Protein AF-A0AA88XSJ7-F1 (afdb_monomer_lite)

Organism: Pinctada imbricata (NCBI:txid66713)

Foldseek 3Di:
DDDDDDDDDDDDPPPPPPPPPPCDVVNVVVVVVVVVVVVVVVVVVVVVVVVVVVVVVVVVVDDDPPPVCPVPDDPDVVVVVVVVLVVVLVVLVVVLVVCVVVVVVVSSVVSVVVSVVSVVVVVVLVVCCVVPNVVVSVVVDADPPAPDPVSSVVVVVVVVVVVVVVVVVVVVVD

Secondary structure (DSSP, 8-state):
--------PPPP------------HHHHHHHHHHHHHHHHHHHHHHHHHHHHHHHHHHHHTS------------SSHHHHHHHHHHHHHHHHHHHHHHHHHTT-HHHHHHHHHHHHHHHHHHHHHHHHHHHHHHHHHHHHSPPTT-SSHHHHHHHHHHHHHHHHHHHHHHHTT-

Sequence (174 aa):
MATVEKSIDTDHADDRVLYDDGLTNEDAVSLFSTSLNKALERQKETIVSAISEKFTKDSAGTVSHVIEPVAFEFKHEGQKIQFSFNQERISKLSDTENFIREGNFEKALSTLGEQKSALQQRNKILKIADRHGWDTVHEYLDDPLADNNEDAVKLRYAVGRAARKRSFRTRSTL

pLDDT: mean 79.49, std 18.71, range [37.22, 97.12]

Radius of gyration: 41.73 Å; chains: 1; bounding box: 55×36×155 Å

Structure (mmCIF, N/CA/C/O backbone):
data_AF-A0AA88XSJ7-F1
#
_entry.id   AF-A0AA88XSJ7-F1
#
loop_
_atom_site.group_PDB
_atom_site.id
_atom_site.type_symbol
_atom_site.label_atom_id
_atom_site.label_alt_id
_atom_site.label_comp_id
_atom_site.label_asym_id
_atom_site.label_entity_id
_atom_site.label_seq_id
_atom_site.pdbx_PDB_ins_code
_atom_site.Cartn_x
_atom_site.Cartn_y
_atom_site.Cartn_z
_atom_site.occupancy
_atom_site.B_iso_or_equiv
_atom_site.auth_seq_id
_atom_site.auth_comp_id
_atom_site.auth_asym_id
_atom_site.auth_atom_id
_atom_site.pdbx_PDB_model_num
ATOM 1 N N . MET A 1 1 ? -10.110 9.408 126.293 1.00 37.22 1 MET A N 1
ATOM 2 C CA . MET A 1 1 ? -8.847 9.726 125.598 1.00 37.22 1 MET A CA 1
ATOM 3 C C . MET A 1 1 ? -8.860 9.005 124.261 1.00 37.22 1 MET A C 1
ATOM 5 O O . MET A 1 1 ? -9.099 7.807 124.288 1.00 37.22 1 MET A O 1
ATOM 9 N N . ALA A 1 2 ? -8.589 9.761 123.187 1.00 37.88 2 ALA A N 1
ATOM 10 C CA . ALA A 1 2 ? -8.301 9.369 121.796 1.00 37.88 2 ALA A CA 1
ATOM 11 C C . ALA A 1 2 ? -9.427 8.696 120.978 1.00 37.88 2 ALA A C 1
ATOM 13 O O . ALA A 1 2 ? -10.088 7.809 121.499 1.00 37.88 2 ALA A O 1
ATOM 14 N N . THR A 1 3 ? -9.699 8.970 119.695 1.00 41.44 3 THR A N 1
ATOM 15 C CA . THR A 1 3 ? -9.438 10.027 118.673 1.00 41.44 3 THR A CA 1
ATOM 16 C C . THR A 1 3 ? -10.377 9.660 117.486 1.00 41.44 3 THR A C 1
ATOM 18 O O . THR A 1 3 ? -10.992 8.596 117.537 1.00 41.44 3 THR A O 1
ATOM 21 N N . VAL A 1 4 ? -10.409 10.464 116.410 1.00 41.50 4 VAL A N 1
ATOM 22 C CA . VAL A 1 4 ? -10.777 10.147 114.998 1.00 41.50 4 VAL A CA 1
ATOM 23 C C . VAL A 1 4 ? -12.024 10.921 114.531 1.00 41.50 4 VAL A C 1
ATOM 25 O O . VAL A 1 4 ? -13.147 10.602 114.898 1.00 41.50 4 VAL A O 1
ATOM 28 N N . GLU A 1 5 ? -11.823 12.146 114.029 1.00 44.75 5 GLU A N 1
ATOM 29 C CA . GLU A 1 5 ? -11.666 12.549 112.607 1.00 44.75 5 GLU A CA 1
ATOM 30 C C . GLU A 1 5 ? -13.004 12.748 111.881 1.00 44.75 5 GLU A C 1
ATOM 32 O O . GLU A 1 5 ? -13.759 11.799 111.694 1.00 44.75 5 GLU A O 1
ATOM 37 N N . LYS A 1 6 ? -13.229 13.964 111.361 1.00 43.53 6 LYS A N 1
ATOM 38 C CA . LYS A 1 6 ? -13.383 14.148 109.910 1.00 43.53 6 LYS A CA 1
ATOM 39 C C . LYS A 1 6 ? -13.212 15.618 109.521 1.00 43.53 6 LYS A C 1
ATOM 41 O O . LYS A 1 6 ? -14.107 16.436 109.715 1.00 43.53 6 LYS A O 1
ATOM 46 N N . SER A 1 7 ? -12.045 15.920 108.963 1.00 51.34 7 SER A N 1
ATOM 47 C CA . SER A 1 7 ? -11.834 17.060 108.075 1.00 51.34 7 SER A CA 1
ATOM 48 C C . SER A 1 7 ? -12.552 16.775 106.756 1.00 51.34 7 SER A C 1
ATOM 50 O O . SER A 1 7 ? -12.439 15.672 106.221 1.00 51.34 7 SER A O 1
ATOM 52 N N . ILE A 1 8 ? -13.289 17.751 106.236 1.00 44.34 8 ILE A N 1
ATOM 53 C CA . ILE A 1 8 ? -13.701 17.773 104.832 1.00 44.34 8 ILE A CA 1
ATOM 54 C C . ILE A 1 8 ? -13.043 19.021 104.261 1.00 44.34 8 ILE A C 1
ATOM 56 O O . ILE A 1 8 ? -13.568 20.125 104.383 1.00 44.34 8 ILE A O 1
ATOM 60 N N . ASP A 1 9 ? -11.830 18.816 103.752 1.00 43.00 9 ASP A N 1
ATOM 61 C CA . ASP A 1 9 ? -11.165 19.759 102.867 1.00 43.00 9 ASP A CA 1
ATOM 62 C C . ASP A 1 9 ? -11.931 19.773 101.547 1.00 43.00 9 ASP A C 1
ATOM 64 O O . ASP A 1 9 ? -12.275 18.733 100.984 1.00 43.00 9 ASP A O 1
ATOM 68 N N . THR A 1 10 ? -12.237 20.978 101.095 1.00 47.66 10 THR A N 1
ATOM 69 C CA . THR A 1 10 ? -12.812 21.270 99.790 1.00 47.66 10 THR A CA 1
ATOM 70 C C . THR A 1 10 ? -11.863 20.819 98.688 1.00 47.66 10 THR A C 1
ATOM 72 O O . THR A 1 10 ? -10.715 21.263 98.639 1.00 47.66 10 THR A O 1
ATOM 75 N N . ASP A 1 11 ? -12.375 19.950 97.817 1.00 40.91 11 ASP A N 1
ATOM 76 C CA . ASP A 1 11 ? -11.679 19.386 96.669 1.00 40.91 11 ASP A CA 1
ATOM 77 C C . ASP A 1 11 ? -11.010 20.458 95.802 1.00 40.91 11 ASP A C 1
ATOM 79 O O . ASP A 1 11 ? -11.604 21.451 95.374 1.00 40.91 11 ASP A O 1
ATOM 83 N N . HIS A 1 12 ? -9.734 20.194 95.547 1.00 44.94 12 HIS A N 1
ATOM 84 C CA . HIS A 1 12 ? -8.886 20.853 94.577 1.00 44.94 12 HIS A CA 1
ATOM 85 C C . HIS A 1 12 ? -9.464 20.596 93.179 1.00 44.94 12 HIS A C 1
ATOM 87 O O . HIS A 1 12 ? -9.623 19.445 92.773 1.00 44.94 12 HIS A O 1
ATOM 93 N N . ALA A 1 13 ? -9.792 21.662 92.451 1.00 44.19 13 ALA A N 1
ATOM 94 C CA . ALA A 1 13 ? -10.187 21.583 91.054 1.00 44.19 13 ALA A CA 1
ATOM 95 C C . ALA A 1 13 ? -9.034 20.986 90.225 1.00 44.19 13 ALA A C 1
ATOM 97 O O . ALA A 1 13 ? -8.044 21.664 89.954 1.00 44.19 13 ALA A O 1
ATOM 98 N N . ASP A 1 14 ? -9.154 19.710 89.850 1.00 44.88 14 ASP A N 1
ATOM 99 C CA . ASP A 1 14 ? -8.321 19.084 88.821 1.00 44.88 14 ASP A CA 1
ATOM 100 C C . ASP A 1 14 ? -8.875 19.533 87.462 1.00 44.88 14 ASP A C 1
ATOM 102 O O . ASP A 1 14 ? -9.832 18.967 86.928 1.00 44.88 14 ASP A O 1
ATOM 106 N N . ASP A 1 15 ? -8.310 20.625 86.952 1.00 47.94 15 ASP A N 1
ATOM 107 C CA . ASP A 1 15 ? -8.592 21.211 85.643 1.00 47.94 15 ASP A CA 1
ATOM 108 C C . ASP A 1 15 ? -7.993 20.312 84.547 1.00 47.94 15 ASP A C 1
ATOM 110 O O . ASP A 1 15 ? -7.008 20.627 83.877 1.00 47.94 15 ASP A O 1
ATOM 114 N N . ARG A 1 16 ? -8.564 19.112 84.391 1.00 48.28 16 ARG A N 1
ATOM 115 C CA . ARG A 1 16 ? -8.319 18.259 83.229 1.00 48.28 16 ARG A CA 1
ATOM 116 C C . ARG A 1 16 ? -9.205 18.742 82.098 1.00 48.28 16 ARG A C 1
ATOM 118 O O . ARG A 1 16 ? -10.307 18.237 81.890 1.00 48.28 16 ARG A O 1
ATOM 125 N N . VAL A 1 17 ? -8.681 19.697 81.339 1.00 50.47 17 VAL A N 1
ATOM 126 C CA . VAL A 1 17 ? -9.145 19.986 79.983 1.00 50.47 17 VAL A CA 1
ATOM 127 C C . VAL A 1 17 ? -8.941 18.715 79.153 1.00 50.47 17 VAL A C 1
ATOM 129 O O . VAL A 1 17 ? -7.858 18.443 78.635 1.00 50.47 17 VAL A O 1
ATOM 132 N N . LEU A 1 18 ? -9.984 17.888 79.085 1.00 48.34 18 LEU A N 1
ATOM 133 C CA . LEU A 1 18 ? -10.125 16.866 78.061 1.00 48.34 18 LEU A CA 1
ATOM 134 C C . LEU A 1 18 ? -10.247 17.617 76.738 1.00 48.34 18 LEU A C 1
ATOM 136 O O . LEU A 1 18 ? -11.288 18.204 76.448 1.00 48.34 18 LEU A O 1
ATOM 140 N N . TYR A 1 19 ? -9.164 17.636 75.964 1.00 49.47 19 TYR A N 1
ATOM 141 C CA . TYR A 1 19 ? -9.255 17.939 74.545 1.00 49.47 19 TYR A CA 1
ATOM 142 C C . TYR A 1 19 ? -10.189 16.891 73.940 1.00 49.47 19 TYR A C 1
ATOM 144 O O . TYR A 1 19 ? -9.816 15.729 73.780 1.00 49.47 19 TYR A O 1
ATOM 152 N N . ASP A 1 20 ? -11.432 17.294 73.692 1.00 55.38 20 ASP A N 1
ATOM 153 C CA . ASP A 1 20 ? -12.341 16.597 72.796 1.00 55.38 20 ASP A CA 1
ATOM 154 C C . ASP A 1 20 ? -11.744 16.728 71.393 1.00 55.38 20 ASP A C 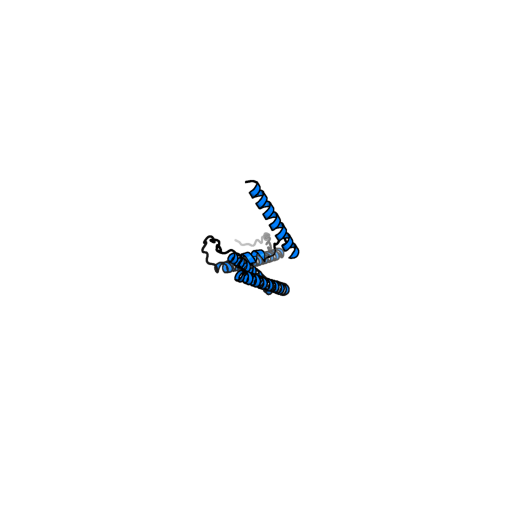1
ATOM 156 O O . ASP A 1 20 ? -12.042 17.661 70.649 1.00 55.38 20 ASP A O 1
ATOM 160 N N . ASP A 1 21 ? -10.807 15.833 71.074 1.00 60.59 21 ASP A N 1
ATOM 161 C CA . ASP A 1 21 ? -10.230 15.651 69.739 1.00 60.59 21 ASP A CA 1
ATOM 162 C C . ASP A 1 21 ? -11.262 14.916 68.866 1.00 60.59 21 ASP A C 1
ATOM 164 O O . ASP A 1 21 ? -11.059 13.811 68.355 1.00 60.59 21 ASP A O 1
ATOM 168 N N . GLY A 1 22 ? -12.462 15.496 68.815 1.00 65.75 22 GLY A N 1
ATOM 169 C CA . GLY A 1 22 ? -13.567 15.031 68.008 1.00 65.75 22 GLY A CA 1
ATOM 170 C C . GLY A 1 22 ? -13.178 15.199 66.552 1.00 65.75 22 GLY A C 1
ATOM 171 O O . GLY A 1 22 ? -12.953 16.319 66.098 1.00 65.75 22 GLY A O 1
ATOM 172 N N . LEU A 1 23 ? -13.097 14.074 65.837 1.00 67.69 23 LEU A N 1
ATOM 173 C CA . LEU A 1 23 ? -12.775 14.014 64.415 1.00 67.69 23 LEU A CA 1
ATOM 174 C C . LEU A 1 23 ? -13.576 15.087 63.668 1.00 67.69 23 LEU A C 1
ATOM 176 O O . LEU A 1 23 ? -14.807 15.009 63.582 1.00 67.69 23 LEU A O 1
ATOM 180 N N . THR A 1 24 ? -12.895 16.117 63.174 1.00 82.69 24 THR A N 1
ATOM 181 C CA . THR A 1 24 ? -13.591 17.248 62.572 1.00 82.69 24 THR A CA 1
ATOM 182 C C . THR A 1 24 ? -14.165 16.829 61.219 1.00 82.69 24 THR A C 1
ATOM 184 O O . THR A 1 24 ? -13.701 15.887 60.569 1.00 82.69 24 THR A O 1
ATOM 187 N N . ASN A 1 25 ? -15.181 17.547 60.738 1.00 79.94 25 ASN A N 1
ATOM 188 C CA . ASN A 1 25 ? -15.684 17.326 59.379 1.00 79.94 25 ASN A CA 1
ATOM 189 C C . ASN A 1 25 ? -14.576 17.509 58.324 1.00 79.94 25 ASN A C 1
ATOM 191 O O . ASN A 1 25 ? -14.622 16.891 57.262 1.00 79.94 25 ASN A O 1
ATOM 195 N N . GLU A 1 26 ? -13.569 18.329 58.623 1.00 85.25 26 GLU A N 1
ATOM 196 C CA . GLU A 1 26 ? -12.408 18.557 57.769 1.00 85.25 26 GLU A CA 1
ATOM 197 C C . GLU A 1 26 ? -11.475 17.336 57.742 1.00 85.25 26 GLU A C 1
ATOM 199 O O . GLU A 1 26 ? -11.050 16.914 56.663 1.00 85.25 26 GLU A O 1
ATOM 204 N N . ASP A 1 27 ? -11.278 16.669 58.883 1.00 84.62 27 ASP A N 1
ATOM 205 C CA . ASP A 1 27 ? -10.558 15.392 58.962 1.00 84.62 27 ASP A CA 1
ATOM 206 C C . ASP A 1 27 ? -11.279 14.289 58.180 1.00 84.62 27 ASP A C 1
ATOM 208 O O . ASP A 1 27 ? -10.652 13.533 57.434 1.00 84.62 27 ASP A O 1
ATOM 212 N N . ALA A 1 28 ? -12.611 14.225 58.270 1.00 82.38 28 ALA A N 1
ATOM 213 C CA . ALA A 1 28 ? -13.413 13.265 57.513 1.00 82.38 28 ALA A CA 1
ATOM 214 C C . ALA A 1 28 ? -13.307 13.487 55.990 1.00 82.38 28 ALA A C 1
ATOM 216 O O . ALA A 1 28 ? -13.145 12.529 55.227 1.00 82.38 28 ALA A O 1
ATOM 217 N N . VAL A 1 29 ? -13.339 14.744 55.533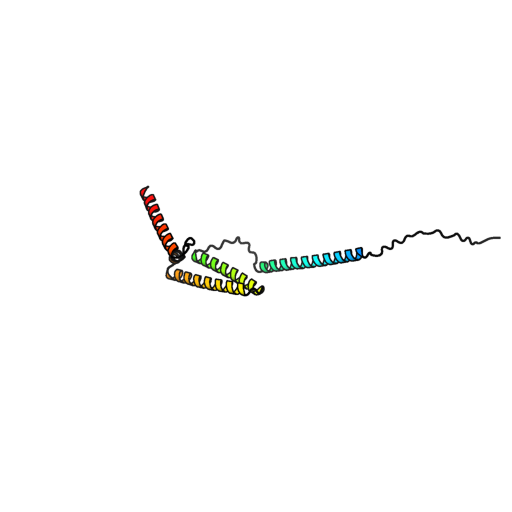 1.00 85.69 29 VAL A N 1
ATOM 218 C CA . VAL A 1 29 ? -13.172 15.106 54.113 1.00 85.69 29 VAL A CA 1
ATOM 219 C C . VAL A 1 29 ? -11.742 14.847 53.632 1.00 85.69 29 VAL A C 1
ATOM 221 O O . VAL A 1 29 ? -11.544 14.360 52.513 1.00 85.69 29 VAL A O 1
ATOM 224 N N . SER A 1 30 ? -10.741 15.108 54.471 1.00 87.94 30 SER A N 1
ATOM 225 C CA . SER A 1 30 ? -9.334 14.817 54.185 1.00 87.94 30 SER A CA 1
ATOM 226 C C . SER A 1 30 ? -9.087 13.310 54.045 1.00 87.94 30 SER A C 1
ATOM 228 O O . SER A 1 30 ? -8.475 12.855 53.071 1.00 87.94 30 SER A O 1
ATOM 230 N N . LEU A 1 31 ? -9.651 12.501 54.947 1.00 87.69 31 LEU A N 1
ATOM 231 C CA . LEU A 1 31 ? -9.602 11.039 54.876 1.00 87.69 31 LEU A CA 1
ATOM 232 C C . LEU A 1 31 ? -10.305 10.509 53.624 1.00 87.69 31 LEU A C 1
ATOM 234 O O . LEU A 1 31 ? -9.766 9.632 52.942 1.00 87.69 31 LEU A O 1
ATOM 238 N N . PHE A 1 32 ? -11.468 11.066 53.279 1.00 89.62 32 PHE A N 1
ATOM 239 C CA . PHE A 1 32 ? -12.197 10.701 52.068 1.00 89.62 32 PHE A CA 1
ATOM 240 C C . PHE A 1 32 ? -11.404 11.034 50.798 1.00 89.62 32 PHE A C 1
ATOM 242 O O . PHE A 1 32 ? -11.233 10.174 49.933 1.00 89.62 32 PHE A O 1
ATOM 249 N N . SER A 1 33 ? -10.832 12.235 50.722 1.00 91.12 33 SER A N 1
ATOM 250 C CA . SER A 1 33 ? -9.994 12.675 49.598 1.00 91.12 33 SER A CA 1
ATOM 251 C C . SER A 1 33 ? -8.739 11.812 49.460 1.00 91.12 33 SER A C 1
ATOM 253 O O . SER A 1 33 ? -8.374 11.390 48.363 1.00 91.12 33 SER A O 1
ATOM 255 N N . THR A 1 34 ? -8.110 11.464 50.583 1.00 92.06 34 THR A N 1
ATOM 256 C CA . THR A 1 34 ? -6.952 10.562 50.615 1.00 92.06 34 THR A CA 1
ATOM 257 C C . THR A 1 34 ? -7.328 9.157 50.145 1.00 92.06 34 THR A C 1
ATOM 259 O O . THR A 1 34 ? -6.575 8.526 49.402 1.00 92.06 34 THR A O 1
ATOM 262 N N . SER A 1 35 ? -8.498 8.662 50.552 1.00 91.81 35 SER A N 1
ATOM 263 C CA . SER A 1 35 ? -9.022 7.364 50.122 1.00 91.81 35 SER A CA 1
ATOM 264 C C . SER A 1 35 ? -9.311 7.340 48.618 1.00 91.81 35 SER A C 1
ATOM 266 O O . SER A 1 35 ? -8.904 6.401 47.931 1.00 91.81 35 SER A O 1
ATOM 268 N N . LEU A 1 36 ? -9.920 8.406 48.083 1.00 94.31 36 LEU A N 1
ATOM 269 C CA . LEU A 1 36 ? -10.162 8.568 46.648 1.00 94.31 36 LEU A CA 1
ATOM 270 C C . LEU A 1 36 ? -8.860 8.617 45.847 1.00 94.31 36 LEU A C 1
ATOM 272 O O . LEU A 1 36 ? -8.725 7.881 44.873 1.00 94.31 36 LEU A O 1
ATOM 276 N N . ASN A 1 37 ? -7.877 9.407 46.280 1.00 93.19 37 ASN A N 1
ATOM 277 C CA . ASN A 1 37 ? -6.578 9.482 45.608 1.00 93.19 37 ASN A CA 1
ATOM 278 C C . ASN A 1 37 ? -5.860 8.126 45.609 1.00 93.19 37 ASN A C 1
ATOM 280 O O . ASN A 1 37 ? -5.317 7.709 44.590 1.00 93.19 37 ASN A O 1
ATOM 284 N N . LYS A 1 38 ? -5.922 7.380 46.720 1.00 93.81 38 LYS A N 1
ATOM 285 C CA . LYS A 1 38 ? -5.384 6.011 46.786 1.00 93.81 38 LYS A CA 1
ATOM 286 C C . LYS A 1 38 ? -6.112 5.055 45.842 1.00 93.81 38 LYS A C 1
ATOM 288 O O . LYS A 1 38 ? -5.471 4.203 45.232 1.00 93.81 38 LYS A O 1
ATOM 293 N N . ALA A 1 39 ? -7.435 5.157 45.728 1.00 93.00 39 ALA A N 1
ATOM 294 C CA . ALA A 1 39 ? -8.204 4.344 44.788 1.00 93.00 39 ALA A CA 1
ATOM 295 C C . ALA A 1 39 ? -7.854 4.681 43.329 1.00 93.00 39 ALA A C 1
ATOM 297 O O . ALA A 1 39 ? -7.701 3.772 42.513 1.00 93.00 39 ALA A O 1
ATOM 298 N N . LEU A 1 40 ? -7.662 5.966 43.027 1.00 93.75 40 LEU A N 1
ATOM 299 C CA . LEU A 1 40 ? -7.294 6.444 41.700 1.00 93.75 40 LEU A CA 1
ATOM 300 C C . LEU A 1 40 ? -5.889 5.983 41.290 1.00 93.75 40 LEU A C 1
ATOM 302 O O . LEU A 1 40 ? -5.723 5.456 40.192 1.00 93.75 40 LEU A O 1
ATOM 306 N N . GLU A 1 41 ? -4.891 6.103 42.171 1.00 92.56 41 GLU A N 1
ATOM 307 C CA . GLU A 1 41 ? -3.534 5.623 41.872 1.00 92.56 41 GLU A CA 1
ATOM 308 C C . GLU A 1 41 ? -3.504 4.101 41.672 1.00 92.56 41 GLU A C 1
ATOM 310 O O . GLU A 1 41 ? -2.887 3.628 40.721 1.00 92.56 41 GLU A O 1
ATOM 315 N N . ARG A 1 42 ? -4.271 3.323 42.452 1.00 92.94 42 ARG A N 1
ATOM 316 C CA . ARG A 1 42 ? -4.416 1.872 42.209 1.00 92.94 42 ARG A CA 1
ATOM 317 C C . ARG A 1 42 ? -5.011 1.564 40.836 1.00 92.94 42 ARG A C 1
ATOM 319 O O . ARG A 1 42 ? -4.557 0.640 40.161 1.00 92.94 42 ARG A O 1
ATOM 326 N N . GLN A 1 43 ? -6.031 2.313 40.408 1.00 94.19 43 GLN A N 1
ATOM 327 C CA . GLN A 1 43 ? -6.610 2.141 39.071 1.00 94.19 43 GLN A CA 1
ATOM 328 C C . GLN A 1 43 ? -5.603 2.495 37.976 1.00 94.19 43 GLN A C 1
ATOM 330 O O . GLN A 1 43 ? -5.474 1.755 37.003 1.00 94.19 43 GLN A O 1
ATOM 335 N N . LYS A 1 44 ? -4.842 3.575 38.153 1.00 93.50 44 LYS A N 1
ATOM 336 C CA . LYS A 1 44 ? -3.783 3.983 37.228 1.00 93.50 44 LYS A CA 1
ATOM 337 C C . LYS A 1 44 ? -2.677 2.931 37.125 1.00 93.50 44 LYS A C 1
ATOM 339 O O . LYS A 1 44 ? -2.312 2.563 36.013 1.00 93.50 44 LYS A O 1
ATOM 344 N N . GLU A 1 45 ? -2.199 2.387 38.242 1.00 93.62 45 GLU A N 1
ATOM 345 C CA . GLU A 1 45 ? -1.221 1.288 38.264 1.00 93.62 45 GLU A CA 1
ATOM 346 C C . GLU A 1 45 ? -1.759 0.027 37.576 1.00 93.62 45 GLU A C 1
ATOM 348 O O . GLU A 1 45 ? -1.050 -0.621 36.804 1.00 93.62 45 GLU A O 1
ATOM 353 N N . THR A 1 46 ? -3.038 -0.295 37.787 1.00 93.00 46 THR A N 1
ATOM 354 C CA . THR A 1 46 ? -3.710 -1.421 37.118 1.00 93.00 46 THR A CA 1
ATOM 355 C C . THR A 1 46 ? -3.774 -1.211 35.603 1.00 93.00 46 THR A C 1
ATOM 357 O O . THR A 1 46 ? -3.498 -2.127 34.835 1.00 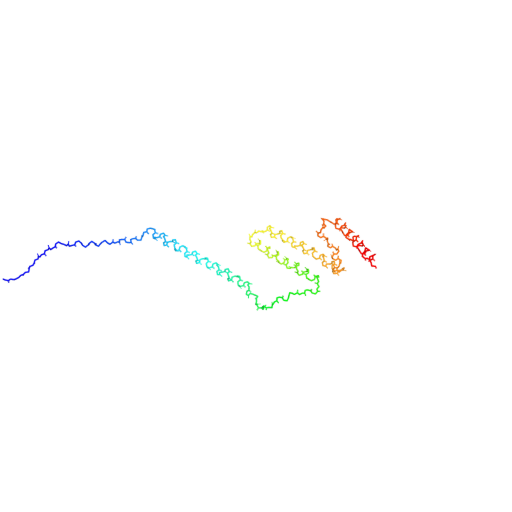93.00 46 THR A O 1
ATOM 360 N N . ILE A 1 47 ? -4.088 0.005 35.150 1.00 91.81 47 ILE A N 1
ATOM 361 C CA . ILE A 1 47 ? -4.131 0.336 33.721 1.00 91.81 47 ILE A CA 1
ATOM 362 C C . ILE A 1 47 ? -2.723 0.278 33.115 1.00 91.81 47 ILE A C 1
ATOM 364 O O . ILE A 1 47 ? -2.534 -0.347 32.076 1.00 91.81 47 ILE A O 1
ATOM 368 N N . VAL A 1 48 ? -1.722 0.878 33.766 1.00 92.44 48 VAL A N 1
ATOM 369 C CA . VAL A 1 48 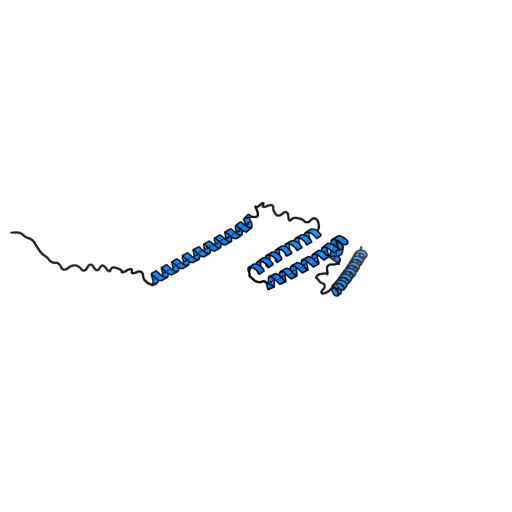? -0.329 0.891 33.284 1.00 92.44 48 VAL A CA 1
ATOM 370 C C . VAL A 1 48 ? 0.255 -0.522 33.219 1.00 92.44 48 VAL A C 1
ATOM 372 O O . VAL A 1 48 ? 0.923 -0.865 32.239 1.00 92.44 48 VAL A O 1
ATOM 375 N N . SER A 1 49 ? -0.019 -1.362 34.219 1.00 88.19 49 SER A N 1
ATOM 376 C CA . SER A 1 49 ? 0.410 -2.764 34.210 1.00 88.19 49 SER A CA 1
ATOM 377 C C . SER A 1 49 ? -0.303 -3.567 33.123 1.00 88.19 49 SER A C 1
ATOM 379 O O . SER A 1 49 ? 0.374 -4.253 32.363 1.00 88.19 49 SER A O 1
ATOM 381 N N . ALA A 1 50 ? -1.620 -3.414 32.953 1.00 86.00 50 ALA A N 1
ATOM 382 C CA . ALA A 1 50 ? -2.364 -4.076 31.882 1.00 86.00 50 ALA A CA 1
ATOM 383 C C . ALA A 1 50 ? -1.880 -3.654 30.484 1.00 86.00 50 ALA A C 1
ATOM 385 O O . ALA A 1 50 ? -1.727 -4.499 29.605 1.00 86.00 50 ALA A O 1
ATOM 386 N N . ILE A 1 51 ? -1.588 -2.367 30.274 1.00 84.06 51 ILE A N 1
ATOM 387 C CA . ILE A 1 51 ? -1.013 -1.859 29.022 1.00 84.06 51 ILE A CA 1
ATOM 388 C C . ILE A 1 51 ? 0.366 -2.487 28.787 1.00 84.06 51 ILE A C 1
ATOM 390 O O . ILE A 1 51 ? 0.608 -3.044 27.719 1.00 84.06 51 ILE A O 1
ATOM 394 N N . SER A 1 52 ? 1.247 -2.474 29.791 1.00 81.75 52 SER A N 1
ATOM 395 C CA . SER A 1 52 ? 2.588 -3.068 29.688 1.00 81.75 52 SER A CA 1
ATOM 396 C C . SER A 1 52 ? 2.529 -4.576 29.415 1.00 81.75 52 SER A C 1
ATOM 398 O O . SER A 1 52 ? 3.302 -5.105 28.618 1.00 81.75 52 SER A O 1
ATOM 400 N N . GLU A 1 53 ? 1.576 -5.282 30.021 1.00 80.06 53 GLU A N 1
ATOM 401 C CA . GLU A 1 53 ? 1.344 -6.706 29.787 1.00 80.06 53 GLU A CA 1
ATOM 402 C C . GLU A 1 53 ? 0.834 -6.979 28.362 1.00 80.06 53 GLU A C 1
ATOM 404 O O . GLU A 1 53 ? 1.256 -7.945 27.730 1.00 80.06 53 GLU A O 1
ATOM 409 N N . LYS A 1 54 ? -0.034 -6.119 27.813 1.00 79.19 54 LYS A N 1
ATOM 410 C CA . LYS A 1 54 ? -0.490 -6.217 26.416 1.00 79.19 54 LYS A CA 1
ATOM 411 C C . LYS A 1 54 ? 0.656 -5.963 25.435 1.00 79.19 54 LYS A C 1
ATOM 413 O O . LYS A 1 54 ? 0.893 -6.800 24.573 1.00 79.19 54 LYS A O 1
ATOM 418 N N . PHE A 1 55 ? 1.440 -4.903 25.637 1.00 65.62 55 PHE A N 1
ATOM 419 C CA . PHE A 1 55 ? 2.611 -4.610 24.801 1.00 65.62 55 PHE A CA 1
ATOM 420 C C . PHE A 1 55 ? 3.680 -5.711 24.865 1.00 65.62 55 PHE A C 1
ATOM 422 O O . PHE A 1 55 ? 4.291 -6.042 23.849 1.00 65.62 55 PHE A O 1
ATOM 429 N N . THR A 1 56 ? 3.901 -6.318 26.034 1.00 61.88 56 THR A N 1
ATOM 430 C CA . THR A 1 56 ? 4.858 -7.428 26.168 1.00 61.88 56 THR A CA 1
ATOM 431 C C . THR A 1 56 ? 4.325 -8.731 25.588 1.00 61.88 56 THR A C 1
ATOM 433 O O . THR A 1 56 ? 5.113 -9.460 25.004 1.00 61.88 56 THR A O 1
ATOM 436 N N . LYS A 1 57 ? 3.022 -9.025 25.662 1.00 57.84 57 LYS A N 1
ATOM 437 C CA . LYS A 1 57 ? 2.428 -10.215 25.023 1.00 57.84 57 LYS A CA 1
ATOM 438 C C . LYS A 1 57 ? 2.356 -10.104 23.502 1.00 57.84 57 LYS A C 1
ATOM 440 O O . LYS A 1 57 ? 2.636 -11.093 22.829 1.00 57.84 57 LYS A O 1
ATOM 445 N N . ASP A 1 58 ? 2.103 -8.910 22.973 1.00 52.75 58 ASP A N 1
ATOM 446 C CA . ASP A 1 58 ? 2.170 -8.651 21.530 1.00 52.75 58 ASP A CA 1
ATOM 447 C C . ASP A 1 58 ? 3.624 -8.717 21.014 1.00 52.75 58 ASP A C 1
ATOM 449 O O . ASP A 1 58 ? 3.865 -9.063 19.859 1.00 52.75 58 ASP A O 1
ATOM 453 N N . SER A 1 59 ? 4.610 -8.498 21.897 1.00 48.59 59 SER A N 1
ATOM 454 C CA . SER A 1 59 ? 6.044 -8.664 21.603 1.00 48.59 59 SER A CA 1
ATOM 455 C C . SER A 1 59 ? 6.577 -10.085 21.877 1.00 48.59 59 SER A C 1
ATOM 457 O O . SER A 1 59 ? 7.517 -10.527 21.223 1.00 48.59 59 SER A O 1
ATOM 459 N N . ALA A 1 60 ? 5.981 -10.838 22.809 1.00 45.81 60 ALA A N 1
ATOM 460 C CA . ALA A 1 60 ? 6.437 -12.167 23.241 1.00 45.81 60 ALA A CA 1
ATOM 461 C C . ALA A 1 60 ? 5.996 -13.314 22.313 1.00 45.81 60 ALA A C 1
ATOM 463 O O . ALA A 1 60 ? 6.442 -14.448 22.483 1.00 45.81 60 ALA A O 1
ATOM 464 N N . GLY A 1 61 ? 5.182 -13.021 21.293 1.00 43.25 61 GLY A N 1
ATOM 465 C CA . GLY A 1 61 ? 5.013 -13.889 20.124 1.00 43.25 61 GLY A CA 1
ATOM 466 C C . GLY A 1 61 ? 6.216 -13.882 19.169 1.00 43.25 61 GLY A C 1
ATOM 467 O O . GLY A 1 61 ? 6.273 -14.711 18.264 1.00 43.25 61 GLY A O 1
ATOM 468 N N . THR A 1 62 ? 7.195 -12.993 19.374 1.00 45.69 62 THR A N 1
ATOM 469 C CA . THR A 1 62 ? 8.424 -12.932 18.575 1.00 45.69 62 THR A CA 1
ATOM 470 C C . THR A 1 62 ? 9.622 -13.184 19.482 1.00 45.69 62 THR A C 1
ATOM 472 O O . THR A 1 62 ? 10.174 -12.275 20.096 1.00 45.69 62 THR A O 1
ATOM 475 N N . VAL A 1 63 ? 10.009 -14.456 19.591 1.00 44.47 63 VAL A N 1
ATOM 476 C CA . VAL A 1 63 ? 11.261 -14.875 20.230 1.00 44.47 63 VAL A CA 1
ATOM 477 C C . VAL A 1 63 ? 12.421 -14.088 19.622 1.00 44.47 63 VAL A C 1
ATOM 479 O O . VAL A 1 63 ? 12.654 -14.109 18.413 1.00 44.47 63 VAL A O 1
ATOM 482 N N . SER A 1 64 ? 13.153 -13.404 20.493 1.00 41.47 64 SER A N 1
ATOM 483 C CA . SER A 1 64 ? 14.400 -12.721 20.203 1.00 41.47 64 SER A CA 1
ATOM 484 C C . SER A 1 64 ? 15.491 -13.723 19.824 1.00 41.47 64 SER A C 1
ATOM 486 O O . SER A 1 64 ? 16.180 -14.294 20.665 1.00 41.47 64 SER A O 1
ATOM 488 N N . HIS A 1 65 ? 15.740 -13.849 18.529 1.00 39.91 65 HIS A N 1
ATOM 489 C CA . HIS A 1 65 ? 17.118 -13.824 18.074 1.00 39.91 65 HIS A CA 1
ATOM 490 C C . HIS A 1 65 ? 17.409 -12.388 17.647 1.00 39.91 65 HIS A C 1
ATOM 492 O O . HIS A 1 65 ? 16.927 -11.936 16.612 1.00 39.91 65 HIS A O 1
ATOM 498 N N . VAL A 1 66 ? 18.201 -11.667 18.448 1.00 44.47 66 VAL A N 1
ATOM 499 C CA . VAL A 1 66 ? 18.937 -10.486 17.974 1.00 44.47 66 VAL A CA 1
ATOM 500 C C . VAL A 1 66 ? 20.013 -11.006 17.020 1.00 44.47 66 VAL A C 1
ATOM 502 O O . VAL A 1 66 ? 21.181 -11.151 17.355 1.00 44.47 66 VAL A O 1
ATOM 505 N N . ILE A 1 67 ? 19.560 -11.406 15.841 1.00 45.88 67 ILE A N 1
ATOM 506 C CA . ILE A 1 67 ? 20.321 -11.306 14.613 1.00 45.88 67 ILE A CA 1
ATOM 507 C C . ILE A 1 67 ? 20.123 -9.833 14.264 1.00 45.88 67 ILE A C 1
ATOM 509 O O . ILE A 1 67 ? 18.973 -9.403 14.138 1.00 45.88 67 ILE A O 1
ATOM 513 N N . GLU A 1 68 ? 21.196 -9.034 14.189 1.00 43.75 68 GLU A N 1
ATOM 514 C CA . GLU A 1 68 ? 21.126 -7.787 13.411 1.00 43.75 68 GLU A CA 1
ATOM 515 C C . GLU A 1 68 ? 20.317 -8.124 12.163 1.00 43.75 68 GLU A C 1
ATOM 517 O O . GLU A 1 68 ? 20.664 -9.138 11.552 1.00 43.75 68 GLU A O 1
ATOM 522 N N . PRO A 1 69 ? 19.213 -7.430 11.821 1.00 46.78 69 PRO A N 1
ATOM 523 C CA . PRO A 1 69 ? 18.476 -7.802 10.635 1.00 46.78 69 PRO A CA 1
ATOM 524 C C . PRO A 1 69 ? 19.478 -7.650 9.503 1.00 46.78 69 PRO A C 1
ATOM 526 O O . PRO A 1 69 ? 19.791 -6.534 9.096 1.00 46.78 69 PRO A O 1
ATOM 529 N N . VAL A 1 70 ? 20.033 -8.775 9.046 1.00 46.53 70 VAL A N 1
ATOM 530 C CA . VAL A 1 70 ? 20.694 -8.877 7.763 1.00 46.53 70 VAL A CA 1
ATOM 531 C C . VAL A 1 70 ? 19.575 -8.440 6.856 1.00 46.53 70 VAL A C 1
ATOM 533 O O . VAL A 1 70 ? 18.622 -9.198 6.665 1.00 46.53 70 VAL A O 1
ATOM 536 N N . ALA A 1 71 ? 19.587 -7.153 6.503 1.00 64.19 71 ALA A N 1
ATOM 537 C CA . ALA A 1 71 ? 18.493 -6.518 5.810 1.00 64.19 71 ALA A CA 1
ATOM 538 C C . ALA A 1 71 ? 18.280 -7.402 4.600 1.00 64.19 71 ALA A C 1
ATOM 540 O O . ALA A 1 71 ? 19.204 -7.558 3.803 1.00 64.19 71 ALA A O 1
ATOM 541 N N . PHE A 1 72 ? 17.151 -8.114 4.577 1.00 76.69 72 PHE A N 1
ATOM 542 C CA . PHE A 1 72 ? 16.953 -9.162 3.597 1.00 76.69 72 PHE A CA 1
ATOM 543 C C . PHE A 1 72 ? 17.095 -8.505 2.231 1.00 76.69 72 PHE A C 1
ATOM 545 O O . PHE A 1 72 ? 16.276 -7.667 1.844 1.00 76.69 72 PHE A O 1
ATOM 552 N N . GLU A 1 73 ? 18.193 -8.813 1.548 1.00 84.69 73 GLU A N 1
ATOM 553 C CA . GLU A 1 73 ? 18.521 -8.131 0.316 1.00 84.69 73 GLU A CA 1
ATOM 554 C C . GLU A 1 73 ? 17.844 -8.885 -0.815 1.00 84.69 73 GLU A C 1
ATOM 556 O O . GLU A 1 73 ? 18.168 -10.030 -1.150 1.00 84.69 73 GLU A O 1
ATOM 561 N N . PHE A 1 74 ? 16.834 -8.242 -1.386 1.00 85.44 74 PHE A N 1
ATOM 562 C CA . PHE A 1 74 ? 16.170 -8.765 -2.561 1.00 85.44 74 PHE A CA 1
ATOM 563 C C . PHE A 1 74 ? 17.164 -8.797 -3.718 1.00 85.44 74 PHE A C 1
ATOM 565 O O . PHE A 1 74 ? 17.661 -7.764 -4.154 1.00 85.44 74 PHE A O 1
ATOM 572 N N . LYS A 1 75 ? 17.388 -9.988 -4.278 1.00 88.38 75 LYS A N 1
ATOM 573 C CA . LYS A 1 75 ? 18.230 -10.175 -5.472 1.00 88.38 75 LYS A CA 1
ATOM 574 C C . LYS A 1 75 ? 17.685 -9.452 -6.705 1.00 88.38 75 LYS A C 1
ATOM 576 O O . LYS A 1 75 ? 18.424 -9.180 -7.645 1.00 88.38 75 LYS A O 1
ATOM 581 N N . HIS A 1 76 ? 16.379 -9.195 -6.724 1.00 85.50 76 HIS A N 1
ATOM 582 C CA . HIS A 1 76 ? 15.679 -8.597 -7.849 1.00 85.50 76 HIS A CA 1
ATOM 583 C C . HIS A 1 76 ? 14.867 -7.391 -7.383 1.00 85.50 76 HIS A C 1
ATOM 585 O O . HIS A 1 76 ? 14.001 -7.523 -6.516 1.00 85.50 76 HIS A O 1
ATOM 591 N N . GLU A 1 77 ? 15.080 -6.242 -8.025 1.00 84.25 77 GLU A N 1
ATOM 592 C CA . GLU A 1 77 ? 14.380 -4.992 -7.702 1.00 84.25 77 GLU A CA 1
ATOM 593 C C . GLU A 1 77 ? 12.852 -5.155 -7.785 1.00 84.25 77 GLU A C 1
ATOM 595 O O . GLU A 1 77 ? 12.121 -4.714 -6.902 1.00 84.25 77 GLU A O 1
ATOM 600 N N . GLY A 1 78 ? 12.348 -5.913 -8.766 1.00 85.31 78 GLY A N 1
ATOM 601 C CA . GLY A 1 78 ? 10.917 -6.218 -8.873 1.00 85.31 78 GLY A CA 1
ATOM 602 C C . GLY A 1 78 ? 10.331 -6.914 -7.635 1.00 85.31 78 GLY A C 1
ATOM 603 O O . GLY A 1 78 ? 9.194 -6.630 -7.249 1.00 85.31 78 GLY A O 1
ATOM 604 N N . GLN A 1 79 ? 11.105 -7.782 -6.971 1.00 88.12 79 GLN A N 1
ATOM 605 C CA . GLN A 1 79 ? 10.679 -8.454 -5.736 1.00 88.12 79 GLN A CA 1
ATOM 606 C C . GLN A 1 79 ? 10.668 -7.487 -4.553 1.00 88.12 79 GLN A C 1
ATOM 608 O O . GLN A 1 79 ? 9.717 -7.505 -3.775 1.00 88.12 79 GLN A O 1
ATOM 613 N N . LYS A 1 80 ? 11.668 -6.604 -4.464 1.00 89.19 80 LYS A N 1
ATOM 614 C CA . LYS A 1 80 ? 11.719 -5.536 -3.460 1.00 89.19 80 LYS A CA 1
ATOM 615 C C . LYS A 1 80 ? 10.499 -4.628 -3.563 1.00 89.19 80 LYS A C 1
ATOM 617 O O . LYS A 1 80 ? 9.780 -4.449 -2.585 1.00 89.19 80 LYS A O 1
ATOM 622 N N . ILE A 1 81 ? 10.205 -4.139 -4.770 1.00 87.25 81 ILE A N 1
ATOM 623 C CA . ILE A 1 81 ? 9.038 -3.289 -5.032 1.00 87.25 81 ILE A CA 1
ATOM 624 C C . ILE A 1 81 ? 7.745 -4.031 -4.662 1.00 87.25 81 ILE A C 1
ATOM 626 O O . ILE A 1 81 ? 6.851 -3.448 -4.050 1.00 87.25 81 ILE A O 1
ATOM 630 N N . GLN A 1 82 ? 7.625 -5.319 -5.008 1.00 90.81 82 GLN A N 1
ATOM 631 C CA . GLN A 1 82 ? 6.438 -6.107 -4.664 1.00 90.81 82 GLN A CA 1
ATOM 632 C C . GLN A 1 82 ? 6.281 -6.292 -3.154 1.00 90.81 82 GLN A C 1
ATOM 634 O O . GLN A 1 82 ? 5.168 -6.208 -2.638 1.00 90.81 82 GLN A O 1
ATOM 639 N N . PHE A 1 83 ? 7.381 -6.536 -2.449 1.00 92.62 83 PHE A N 1
ATOM 640 C CA . PHE A 1 83 ? 7.373 -6.696 -1.006 1.00 92.62 83 PHE A CA 1
ATOM 641 C C . PHE A 1 83 ? 6.966 -5.401 -0.299 1.00 92.62 83 PHE A C 1
ATOM 643 O O . PHE A 1 83 ? 6.052 -5.429 0.523 1.00 92.62 83 PHE A O 1
ATOM 650 N N . SER A 1 84 ? 7.564 -4.264 -0.668 1.00 90.75 84 SER A N 1
ATOM 651 C CA . SER A 1 84 ? 7.195 -2.953 -0.119 1.00 90.75 84 SER A CA 1
ATOM 652 C C . SER A 1 84 ? 5.729 -2.616 -0.389 1.00 90.75 84 SER A C 1
ATOM 654 O O . SER A 1 84 ? 5.018 -2.195 0.521 1.00 90.75 84 SER A O 1
ATOM 656 N N . PHE A 1 85 ? 5.243 -2.881 -1.608 1.00 93.12 85 PHE A N 1
ATOM 657 C CA . PHE A 1 85 ? 3.828 -2.719 -1.943 1.00 93.12 85 PHE A CA 1
ATOM 658 C C . PHE A 1 85 ? 2.931 -3.573 -1.032 1.00 93.12 85 PHE A C 1
ATOM 660 O O . PHE A 1 85 ? 1.949 -3.073 -0.487 1.00 93.12 85 PHE A O 1
ATOM 667 N N . ASN A 1 86 ? 3.278 -4.847 -0.823 1.00 94.81 86 ASN A N 1
ATOM 668 C CA . ASN A 1 86 ? 2.509 -5.745 0.038 1.00 94.81 86 ASN A CA 1
ATOM 669 C C . ASN A 1 86 ? 2.510 -5.282 1.503 1.00 94.81 86 ASN A C 1
ATOM 671 O O . ASN A 1 86 ? 1.456 -5.304 2.136 1.00 94.81 86 ASN A O 1
ATOM 675 N N . GLN A 1 87 ? 3.650 -4.833 2.037 1.00 94.81 87 GLN A N 1
ATOM 676 C CA . GLN A 1 87 ? 3.725 -4.300 3.401 1.00 94.81 87 GLN A CA 1
ATOM 677 C C . GLN A 1 87 ? 2.825 -3.076 3.587 1.00 94.81 87 GLN A C 1
ATOM 679 O O . GLN A 1 87 ? 2.073 -3.009 4.558 1.00 94.81 87 GLN A O 1
ATOM 684 N N . GLU A 1 88 ? 2.830 -2.145 2.631 1.00 93.94 88 GLU A N 1
ATOM 685 C CA . GLU A 1 88 ? 1.956 -0.972 2.689 1.00 93.94 88 GLU A CA 1
ATOM 686 C C . GLU A 1 88 ? 0.468 -1.372 2.658 1.00 93.94 88 GLU A C 1
ATOM 688 O O . GLU A 1 88 ? -0.364 -0.745 3.320 1.00 93.94 88 GLU A O 1
ATOM 693 N N . ARG A 1 89 ? 0.110 -2.429 1.907 1.00 96.50 89 ARG A N 1
ATOM 694 C CA . ARG A 1 89 ? -1.252 -2.996 1.878 1.00 96.50 89 ARG A CA 1
ATOM 695 C C . ARG A 1 89 ? -1.657 -3.617 3.199 1.00 96.50 89 ARG A C 1
ATOM 697 O O . ARG A 1 89 ? -2.751 -3.324 3.671 1.00 96.50 89 ARG A O 1
ATOM 704 N N . ILE A 1 90 ? -0.777 -4.400 3.811 1.00 95.62 90 ILE A N 1
ATOM 705 C CA . ILE A 1 90 ? -1.019 -4.981 5.133 1.00 95.62 90 ILE A CA 1
ATOM 706 C C . ILE A 1 90 ? -1.242 -3.870 6.167 1.00 95.62 90 ILE A C 1
ATOM 708 O O . ILE A 1 90 ? -2.212 -3.940 6.917 1.00 95.62 90 ILE A O 1
ATOM 712 N N . SER A 1 91 ? -0.429 -2.807 6.148 1.00 95.38 91 SER A N 1
ATOM 713 C CA . SER A 1 91 ? -0.601 -1.664 7.055 1.00 95.38 91 SER A CA 1
ATOM 714 C C . SER A 1 91 ? -1.971 -1.000 6.898 1.00 95.38 91 SER A C 1
ATOM 716 O O . SER A 1 91 ? -2.701 -0.885 7.875 1.00 95.38 91 SER A O 1
ATOM 718 N N . LYS A 1 92 ? -2.379 -0.636 5.671 1.00 95.31 92 LYS A N 1
ATOM 719 C CA . LYS A 1 92 ? -3.685 0.027 5.463 1.00 95.31 92 LYS A CA 1
ATOM 720 C C . LYS A 1 92 ? -4.877 -0.887 5.755 1.00 95.31 92 LYS A C 1
ATOM 722 O O . LYS A 1 92 ? -5.948 -0.405 6.116 1.00 95.31 92 LYS A O 1
ATOM 727 N N . LEU A 1 93 ? -4.722 -2.202 5.590 1.00 95.56 93 LEU A N 1
ATOM 728 C CA . LEU A 1 93 ? -5.747 -3.161 6.004 1.00 95.56 93 LEU A CA 1
ATOM 729 C C . LEU A 1 93 ? -5.849 -3.238 7.534 1.00 95.56 93 LEU A C 1
ATOM 731 O O . LEU A 1 93 ? -6.962 -3.254 8.042 1.00 95.56 93 LEU A O 1
ATOM 735 N N . SER A 1 94 ? -4.730 -3.175 8.261 1.00 96.56 94 SER A N 1
ATOM 736 C CA . SER A 1 94 ? -4.735 -3.040 9.727 1.00 96.56 94 SER A CA 1
ATOM 737 C C . SER A 1 94 ? -5.437 -1.750 10.177 1.00 96.56 94 SER A C 1
ATOM 739 O O . SER A 1 94 ? -6.301 -1.782 11.054 1.00 96.56 94 SER A O 1
ATOM 741 N N . ASP A 1 95 ? -5.169 -0.625 9.506 1.00 93.81 95 ASP A N 1
ATOM 742 C CA . ASP A 1 95 ? -5.872 0.641 9.765 1.00 93.81 95 ASP A CA 1
ATOM 743 C C . ASP A 1 95 ? -7.380 0.514 9.501 1.00 93.81 95 ASP A C 1
ATOM 745 O O . ASP A 1 95 ? -8.204 1.004 10.270 1.00 93.81 95 ASP A O 1
ATOM 749 N N . THR A 1 96 ? -7.754 -0.213 8.445 1.00 96.50 96 THR A N 1
ATOM 750 C CA . THR A 1 96 ? -9.157 -0.516 8.130 1.00 96.50 96 THR A CA 1
ATOM 751 C C . THR A 1 96 ? -9.816 -1.322 9.248 1.00 96.50 96 THR A C 1
ATOM 753 O O . THR A 1 96 ? -10.943 -1.013 9.634 1.00 96.50 96 THR A O 1
ATOM 756 N N . GLU A 1 97 ? -9.138 -2.333 9.797 1.00 96.31 97 GLU A N 1
ATOM 757 C CA . GLU A 1 97 ? -9.653 -3.081 10.947 1.00 96.31 97 GLU A CA 1
ATOM 758 C C . GLU A 1 97 ? -9.874 -2.171 12.159 1.00 96.31 97 GLU A C 1
ATOM 760 O O . GLU A 1 97 ? -10.886 -2.306 12.848 1.00 96.31 97 GLU A O 1
ATOM 765 N N . ASN A 1 98 ? -8.971 -1.218 12.401 1.00 96.50 98 ASN A N 1
ATOM 766 C CA . ASN A 1 98 ? -9.123 -0.238 13.476 1.00 96.50 98 ASN A CA 1
ATOM 767 C C . ASN A 1 98 ? -10.333 0.672 13.239 1.00 96.50 98 ASN A C 1
ATOM 769 O O . ASN A 1 98 ? -11.162 0.810 14.135 1.00 96.50 98 ASN A O 1
ATOM 773 N N . PHE A 1 99 ? -10.525 1.184 12.019 1.00 96.94 99 PHE A N 1
ATOM 774 C CA . PHE A 1 99 ? -11.720 1.962 11.676 1.00 96.94 99 PHE A CA 1
ATOM 775 C C . PHE A 1 99 ? -13.014 1.171 11.884 1.00 96.94 99 PHE A C 1
ATOM 777 O O . PHE A 1 99 ? -14.000 1.730 12.359 1.00 96.94 99 PHE A O 1
ATOM 784 N N . ILE A 1 100 ? -13.020 -0.132 11.586 1.00 96.25 100 ILE A N 1
ATOM 785 C CA . ILE A 1 100 ? -14.174 -1.002 11.852 1.00 96.25 100 ILE A CA 1
ATOM 786 C C . ILE A 1 100 ? -14.428 -1.124 13.360 1.00 96.25 100 ILE A C 1
ATOM 788 O O . ILE A 1 100 ? -15.574 -0.994 13.789 1.00 96.25 100 ILE A O 1
ATOM 792 N N . ARG A 1 101 ? -13.382 -1.338 14.172 1.00 96.12 101 ARG A N 1
ATOM 793 C CA . ARG A 1 101 ? -13.493 -1.415 15.644 1.00 96.12 101 ARG A CA 1
ATOM 794 C C . ARG A 1 101 ? -14.002 -0.105 16.255 1.00 96.12 101 ARG A C 1
ATOM 796 O O . ARG A 1 101 ? -14.763 -0.142 17.215 1.00 96.12 101 ARG A O 1
ATOM 803 N N . GLU A 1 102 ? -13.623 1.031 15.677 1.00 96.00 102 GLU A N 1
ATOM 804 C CA . GLU A 1 102 ? -14.063 2.375 16.076 1.00 96.00 102 GLU A CA 1
ATOM 805 C C . GLU A 1 102 ? -15.472 2.741 15.567 1.00 96.00 102 GLU A C 1
ATOM 807 O O . GLU A 1 102 ? -15.998 3.798 15.910 1.00 96.00 102 GLU A O 1
ATOM 812 N N . GLY A 1 103 ? -16.096 1.896 14.735 1.00 96.81 103 GLY A N 1
ATOM 813 C CA . GLY A 1 103 ? -17.396 2.171 14.113 1.00 96.81 103 GLY A CA 1
ATOM 814 C C . GLY A 1 103 ? -17.342 3.170 12.950 1.00 96.81 103 GLY A C 1
ATOM 815 O O . GLY A 1 103 ? -18.382 3.618 12.465 1.00 96.81 103 GLY A O 1
ATOM 816 N N . ASN A 1 104 ? -16.147 3.516 12.464 1.00 97.00 104 ASN A N 1
ATOM 817 C CA . ASN A 1 104 ? -15.943 4.407 11.327 1.00 97.00 104 ASN A CA 1
ATOM 818 C C . ASN A 1 104 ? -16.016 3.648 9.990 1.00 97.00 104 ASN A C 1
ATOM 820 O O . ASN A 1 104 ? -15.026 3.466 9.275 1.00 97.00 104 ASN A O 1
ATOM 824 N N . PHE A 1 105 ? -17.219 3.193 9.644 1.00 96.12 105 PHE A N 1
ATOM 825 C CA . PHE A 1 105 ? -17.441 2.384 8.443 1.00 96.12 105 PHE A CA 1
ATOM 826 C C . PHE A 1 105 ? -17.201 3.145 7.135 1.00 96.12 105 PHE A C 1
ATOM 828 O O . PHE A 1 105 ? -16.790 2.535 6.151 1.00 96.12 105 PHE A O 1
ATOM 835 N N . GLU A 1 106 ? -17.413 4.462 7.112 1.00 97.12 106 GLU A N 1
ATOM 836 C CA . GLU A 1 106 ? -17.173 5.287 5.923 1.00 97.12 106 GLU A CA 1
ATOM 837 C C . GLU A 1 106 ? -15.685 5.298 5.549 1.00 97.12 106 GLU A C 1
ATOM 839 O O . GLU A 1 106 ? -15.328 4.964 4.414 1.00 97.12 106 GLU A O 1
ATOM 844 N N . LYS A 1 107 ? -14.796 5.573 6.516 1.00 95.31 107 LYS A N 1
ATOM 845 C CA . LYS A 1 107 ? -13.346 5.502 6.281 1.00 95.31 107 LYS A CA 1
ATOM 846 C C . LYS A 1 107 ? -12.887 4.087 5.957 1.00 95.31 107 LYS A C 1
ATOM 848 O O . LYS A 1 107 ? -12.042 3.922 5.077 1.00 95.31 107 LYS A O 1
ATOM 853 N N . ALA A 1 108 ? -13.446 3.073 6.619 1.00 97.12 108 ALA A N 1
ATOM 854 C CA . ALA A 1 108 ? -13.119 1.681 6.326 1.00 97.12 108 ALA A CA 1
ATOM 855 C C . ALA A 1 108 ? -13.469 1.311 4.872 1.00 97.12 108 ALA A C 1
ATOM 857 O O . ALA A 1 108 ? -12.639 0.750 4.157 1.00 97.12 108 ALA A O 1
ATOM 858 N N . LEU A 1 109 ? -14.664 1.682 4.399 1.00 97.00 109 LEU A N 1
ATOM 859 C CA . LEU A 1 109 ? -15.098 1.434 3.022 1.00 97.00 109 LEU A CA 1
ATOM 860 C C . LEU A 1 109 ? -14.255 2.201 1.997 1.00 97.00 109 LEU A C 1
ATOM 862 O O . LEU A 1 109 ? -13.855 1.607 0.994 1.00 97.00 109 LEU A O 1
ATOM 866 N N . SER A 1 110 ? -13.942 3.476 2.256 1.00 96.69 110 SER A N 1
ATOM 867 C CA . SER A 1 110 ? -13.046 4.263 1.394 1.00 96.69 110 SER A CA 1
ATOM 868 C C . SER A 1 110 ? -11.673 3.601 1.284 1.00 96.69 110 SER A C 1
ATOM 870 O O . SER A 1 110 ? -11.200 3.313 0.183 1.00 96.69 110 SER A O 1
ATOM 872 N N . THR A 1 111 ? -11.077 3.256 2.430 1.00 96.00 111 THR A N 1
ATOM 873 C CA . THR A 1 111 ? -9.754 2.624 2.492 1.00 96.00 111 THR A CA 1
ATOM 874 C C . THR A 1 111 ? -9.751 1.288 1.749 1.00 96.00 111 THR A C 1
ATOM 876 O O . THR A 1 111 ? -8.835 1.037 0.965 1.00 96.00 111 THR A O 1
ATOM 879 N N . LEU A 1 112 ? -10.786 0.451 1.905 1.00 97.00 112 LEU A N 1
ATOM 880 C CA . LEU A 1 112 ? -10.940 -0.804 1.153 1.00 97.00 112 LEU A CA 1
ATOM 881 C C . LEU A 1 112 ? -11.054 -0.579 -0.358 1.00 97.00 112 LEU A C 1
ATOM 883 O O . LEU A 1 112 ? -10.451 -1.322 -1.138 1.00 97.00 112 LEU A O 1
ATOM 887 N N . GLY A 1 113 ? -11.813 0.436 -0.778 1.00 97.12 113 GLY A N 1
ATOM 888 C CA . GLY A 1 113 ? -11.933 0.826 -2.182 1.00 97.12 113 GLY A CA 1
ATOM 889 C C . GLY A 1 113 ? -10.577 1.190 -2.789 1.00 97.12 113 GLY A C 1
ATOM 890 O O . GLY A 1 113 ? -10.202 0.664 -3.842 1.00 97.12 113 GLY A O 1
ATOM 891 N N . GLU A 1 114 ? -9.801 2.010 -2.081 1.00 95.62 114 GLU A N 1
ATOM 892 C CA . GLU A 1 114 ? -8.431 2.366 -2.459 1.00 95.62 114 GLU A CA 1
ATOM 893 C C . GLU A 1 114 ? -7.521 1.135 -2.534 1.00 95.62 114 GLU A C 1
ATOM 895 O O . GLU A 1 114 ? -6.783 0.977 -3.509 1.00 95.62 114 GLU A O 1
ATOM 900 N N . GLN A 1 115 ? -7.613 0.214 -1.564 1.00 96.19 115 GLN A N 1
ATOM 901 C CA . GLN A 1 115 ? -6.812 -1.017 -1.557 1.00 96.19 115 GLN A CA 1
ATOM 902 C C . GLN A 1 115 ? -7.111 -1.891 -2.770 1.00 96.19 115 GLN A C 1
ATOM 904 O O . GLN A 1 115 ? -6.196 -2.405 -3.420 1.00 96.19 115 GLN A O 1
ATOM 909 N N . LYS A 1 116 ? -8.394 -2.037 -3.110 1.00 96.69 116 LYS A N 1
ATOM 910 C CA . LYS A 1 116 ? -8.832 -2.802 -4.277 1.00 96.69 116 LYS A CA 1
ATOM 911 C C . LYS A 1 116 ? -8.309 -2.183 -5.572 1.00 96.69 116 LYS A C 1
ATOM 913 O O . LYS A 1 116 ? -7.781 -2.912 -6.412 1.00 96.69 116 LYS A O 1
ATOM 918 N N . SER A 1 117 ? -8.411 -0.861 -5.715 1.00 94.44 117 SER A N 1
ATOM 919 C CA . SER A 1 117 ? -7.892 -0.135 -6.880 1.00 94.44 117 SER A CA 1
ATOM 920 C C . SER A 1 117 ? -6.372 -0.295 -7.011 1.00 94.44 117 SER A C 1
ATOM 922 O O . SER A 1 117 ? -5.872 -0.676 -8.073 1.00 94.44 117 SER A O 1
ATOM 924 N N . ALA A 1 118 ? -5.635 -0.129 -5.908 1.00 93.94 118 ALA A N 1
ATOM 925 C CA . ALA A 1 118 ? -4.187 -0.309 -5.875 1.00 93.94 118 ALA A CA 1
ATOM 926 C C . ALA A 1 118 ? -3.774 -1.735 -6.282 1.00 93.94 118 ALA A C 1
ATOM 928 O O . ALA A 1 118 ? -2.856 -1.912 -7.084 1.00 93.94 118 ALA A O 1
ATOM 929 N N . LEU A 1 119 ? -4.474 -2.765 -5.792 1.00 96.00 119 LEU A N 1
ATOM 930 C CA . LEU A 1 119 ? -4.220 -4.159 -6.176 1.00 96.00 119 LEU A CA 1
ATOM 931 C C . LEU A 1 119 ? -4.525 -4.417 -7.657 1.00 96.00 119 LEU A C 1
ATOM 933 O O . LEU A 1 119 ? -3.771 -5.122 -8.329 1.00 96.00 119 LEU A O 1
ATOM 937 N N . GLN A 1 120 ? -5.595 -3.833 -8.198 1.00 95.62 120 GLN A N 1
ATOM 938 C CA . GLN A 1 120 ? -5.920 -3.942 -9.622 1.00 95.62 120 GLN A CA 1
ATOM 939 C C . GLN A 1 120 ? -4.845 -3.296 -10.503 1.00 95.62 120 GLN A C 1
ATOM 941 O O . GLN A 1 120 ? -4.398 -3.917 -11.474 1.00 95.62 120 GLN A O 1
ATOM 946 N N . GLN A 1 121 ? -4.386 -2.093 -10.147 1.00 93.06 121 GLN A N 1
ATOM 947 C CA . GLN A 1 121 ? -3.276 -1.435 -10.835 1.00 93.06 121 GLN A CA 1
ATOM 948 C C . GLN A 1 121 ? -1.993 -2.266 -10.741 1.00 93.06 121 GLN A C 1
ATOM 950 O O . GLN A 1 121 ? -1.323 -2.486 -11.752 1.00 93.06 121 GLN A O 1
ATOM 955 N N . ARG A 1 122 ? -1.685 -2.820 -9.564 1.00 94.44 122 ARG A N 1
ATOM 956 C CA . ARG A 1 122 ? -0.501 -3.663 -9.383 1.00 94.44 122 ARG A CA 1
ATOM 957 C C . ARG A 1 122 ? -0.561 -4.942 -10.213 1.00 94.44 122 ARG A C 1
ATOM 959 O O . ARG A 1 122 ? 0.424 -5.290 -10.857 1.00 94.44 122 ARG A O 1
ATOM 966 N N . ASN A 1 123 ? -1.719 -5.593 -10.289 1.00 95.50 123 ASN A N 1
ATOM 967 C CA . ASN A 1 123 ? -1.920 -6.760 -11.150 1.00 95.50 123 ASN A CA 1
ATOM 968 C C . ASN A 1 123 ? -1.714 -6.428 -12.634 1.00 95.50 123 ASN A C 1
ATOM 970 O O . ASN A 1 123 ? -1.206 -7.260 -13.383 1.00 95.50 123 ASN A O 1
ATOM 974 N N . LYS A 1 124 ? -2.078 -5.217 -13.076 1.00 94.38 124 LYS A N 1
ATOM 975 C CA . LYS A 1 124 ? -1.763 -4.745 -14.432 1.00 94.38 124 LYS A CA 1
ATOM 976 C C . LYS A 1 124 ? -0.251 -4.618 -14.634 1.00 94.38 124 LYS A C 1
ATOM 978 O O . LYS A 1 124 ? 0.258 -5.132 -15.624 1.00 94.38 124 LYS A O 1
ATOM 983 N N . ILE A 1 125 ? 0.454 -3.998 -13.687 1.00 93.12 125 ILE A N 1
ATOM 984 C CA . ILE A 1 125 ? 1.917 -3.844 -13.726 1.00 93.12 125 ILE A CA 1
ATOM 985 C C . ILE A 1 125 ? 2.612 -5.209 -13.793 1.00 93.12 125 ILE A C 1
ATOM 987 O O . ILE A 1 125 ? 3.477 -5.408 -14.639 1.00 93.12 125 ILE A O 1
ATOM 991 N N . LEU A 1 126 ? 2.194 -6.173 -12.967 1.00 93.12 126 LEU A N 1
ATOM 992 C CA . LEU A 1 126 ? 2.761 -7.524 -12.973 1.00 93.12 126 LEU A CA 1
ATOM 993 C C . LEU A 1 126 ? 2.549 -8.239 -14.313 1.00 93.12 126 LEU A C 1
ATOM 995 O O . LEU A 1 126 ? 3.470 -8.877 -14.805 1.00 93.12 126 LEU A O 1
ATOM 999 N N . LYS A 1 127 ? 1.380 -8.084 -14.947 1.00 95.25 127 LYS A N 1
ATOM 1000 C CA . LYS A 1 127 ? 1.129 -8.631 -16.293 1.00 95.25 127 LYS A CA 1
ATOM 1001 C C . LYS A 1 127 ? 2.031 -8.004 -17.359 1.00 95.25 127 LYS A C 1
ATOM 1003 O O . LYS A 1 127 ? 2.440 -8.696 -18.287 1.00 95.25 127 LYS A O 1
ATOM 1008 N N . ILE A 1 128 ? 2.325 -6.706 -17.250 1.00 92.38 128 ILE A N 1
ATOM 1009 C CA . ILE A 1 128 ? 3.267 -6.027 -18.153 1.00 92.38 128 ILE A CA 1
ATOM 1010 C C . ILE A 1 128 ? 4.682 -6.553 -17.909 1.00 92.38 128 ILE A C 1
ATOM 1012 O O . ILE A 1 128 ? 5.354 -6.906 -18.872 1.00 92.38 128 ILE A O 1
ATOM 1016 N N . ALA A 1 129 ? 5.101 -6.667 -16.645 1.00 91.62 129 ALA A N 1
ATOM 1017 C CA . ALA A 1 129 ? 6.410 -7.202 -16.279 1.00 91.62 129 ALA A CA 1
ATOM 1018 C C . ALA A 1 129 ? 6.608 -8.639 -16.781 1.00 91.62 129 ALA A C 1
ATOM 1020 O O . ALA A 1 129 ? 7.654 -8.952 -17.337 1.00 91.62 129 ALA A O 1
ATOM 1021 N N . ASP A 1 130 ? 5.599 -9.494 -16.619 1.00 92.06 130 ASP A N 1
ATOM 1022 C CA . ASP A 1 130 ? 5.634 -10.892 -17.055 1.00 92.06 130 ASP A CA 1
ATOM 1023 C C . ASP A 1 130 ? 5.771 -11.014 -18.581 1.00 92.06 130 ASP A C 1
ATOM 1025 O O . ASP A 1 130 ? 6.576 -11.792 -19.085 1.00 92.06 130 ASP A O 1
ATOM 1029 N N . ARG A 1 131 ? 5.036 -10.187 -19.337 1.00 95.25 131 ARG A N 1
ATOM 1030 C CA . ARG A 1 131 ? 5.041 -10.245 -20.805 1.00 95.25 131 ARG A CA 1
ATOM 1031 C C . ARG A 1 131 ? 6.215 -9.507 -21.455 1.00 95.25 131 ARG A C 1
ATOM 1033 O O . ARG A 1 131 ? 6.672 -9.918 -22.519 1.00 95.25 131 ARG A O 1
ATOM 1040 N N . HIS A 1 132 ? 6.645 -8.387 -20.880 1.00 92.50 132 HIS A N 1
ATOM 1041 C CA . HIS A 1 132 ? 7.546 -7.424 -21.525 1.00 92.50 132 HIS A CA 1
ATOM 1042 C C . HIS A 1 132 ? 8.763 -7.036 -20.672 1.00 92.50 132 HIS A C 1
ATOM 1044 O O . HIS A 1 132 ? 9.559 -6.195 -21.091 1.00 92.50 132 HIS A O 1
ATOM 1050 N N . GLY A 1 133 ? 8.926 -7.628 -19.490 1.00 89.88 133 GLY A N 1
ATOM 1051 C CA . GLY A 1 133 ? 10.011 -7.319 -18.564 1.00 89.88 133 GLY A CA 1
ATOM 1052 C C . GLY A 1 133 ? 9.784 -6.051 -17.735 1.00 89.88 133 GLY A C 1
ATOM 1053 O O . GLY A 1 133 ? 8.915 -5.221 -18.016 1.00 89.88 133 GLY A O 1
ATOM 1054 N N . TRP A 1 134 ? 10.600 -5.900 -16.690 1.00 88.94 134 TRP A N 1
ATOM 1055 C CA . TRP A 1 134 ? 10.557 -4.748 -15.783 1.00 88.94 134 TRP A CA 1
ATOM 1056 C C . TRP A 1 134 ? 11.022 -3.443 -16.440 1.00 88.94 134 TRP A C 1
ATOM 1058 O O . TRP A 1 134 ? 10.505 -2.388 -16.086 1.00 88.94 134 TRP A O 1
ATOM 1068 N N . ASP A 1 135 ? 11.889 -3.502 -17.453 1.00 88.19 135 ASP A N 1
ATOM 1069 C CA . ASP A 1 135 ? 12.302 -2.315 -18.219 1.00 88.19 135 ASP A CA 1
ATOM 1070 C C . ASP A 1 135 ? 11.099 -1.636 -18.890 1.00 88.19 135 ASP A C 1
ATOM 1072 O O . ASP A 1 135 ? 10.930 -0.420 -18.821 1.00 88.19 135 ASP A O 1
ATOM 1076 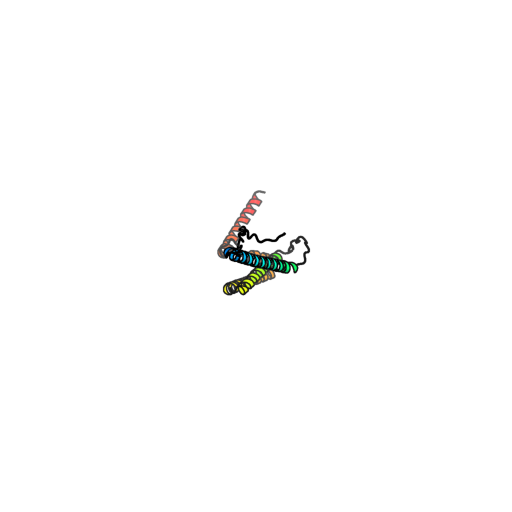N N . THR A 1 136 ? 10.191 -2.434 -19.460 1.00 88.00 136 THR A N 1
ATOM 1077 C CA . THR A 1 136 ? 8.945 -1.921 -20.043 1.00 88.00 136 THR A CA 1
ATOM 1078 C C . THR A 1 136 ? 8.023 -1.337 -18.977 1.00 88.00 136 THR A C 1
ATOM 1080 O O . THR A 1 136 ? 7.345 -0.348 -19.236 1.00 88.00 136 THR A O 1
ATOM 1083 N N . VAL A 1 137 ? 7.994 -1.912 -17.771 1.00 87.88 137 VAL A N 1
ATOM 1084 C CA . VAL A 1 137 ? 7.235 -1.340 -16.649 1.00 87.88 137 VAL A CA 1
ATOM 1085 C C . VAL A 1 137 ? 7.773 0.034 -16.266 1.00 87.88 137 VAL A C 1
ATOM 1087 O O . VAL A 1 137 ? 6.972 0.935 -16.042 1.00 87.88 137 VAL A O 1
ATOM 1090 N N . HIS A 1 138 ? 9.094 0.214 -16.226 1.00 84.75 138 HIS A N 1
ATOM 1091 C CA . HIS A 1 138 ? 9.700 1.509 -15.916 1.00 84.75 138 HIS A CA 1
ATOM 1092 C C . HIS A 1 138 ? 9.334 2.591 -16.937 1.00 84.75 138 HIS A C 1
ATOM 1094 O O . HIS A 1 138 ? 9.077 3.718 -16.541 1.00 84.75 138 HIS A O 1
ATOM 1100 N N . GLU A 1 139 ? 9.251 2.244 -18.223 1.00 82.25 139 GLU A N 1
ATOM 1101 C CA . GLU A 1 139 ? 8.806 3.172 -19.276 1.00 82.25 139 GLU A CA 1
ATOM 1102 C C . GLU A 1 139 ? 7.280 3.367 -19.312 1.00 82.25 139 GLU A C 1
ATOM 1104 O O . GLU A 1 139 ? 6.799 4.366 -19.843 1.00 82.25 139 GLU A O 1
ATOM 1109 N N . TYR A 1 140 ? 6.515 2.391 -18.817 1.00 83.56 140 TYR A N 1
ATOM 1110 C CA . TYR A 1 140 ? 5.051 2.432 -18.773 1.00 83.56 140 TYR A CA 1
ATOM 1111 C C . TYR A 1 140 ? 4.518 3.263 -17.600 1.00 83.56 140 TYR A C 1
ATOM 1113 O O . TYR A 1 140 ? 3.427 3.822 -17.697 1.00 83.56 140 TYR A O 1
ATOM 1121 N N . LEU A 1 141 ? 5.231 3.286 -16.475 1.00 83.56 141 LEU A N 1
ATOM 1122 C CA . LEU A 1 141 ? 4.864 4.109 -15.330 1.00 83.56 141 LEU A CA 1
ATOM 1123 C C . LEU A 1 141 ? 5.191 5.574 -15.634 1.00 83.56 141 LEU A C 1
ATOM 1125 O O . LEU A 1 141 ? 6.300 5.883 -16.064 1.00 83.56 141 LEU A O 1
ATOM 1129 N N . ASP A 1 142 ? 4.216 6.456 -15.415 1.00 72.62 142 ASP A N 1
ATOM 1130 C CA . ASP A 1 142 ? 4.385 7.888 -15.649 1.00 72.62 142 ASP A CA 1
ATOM 1131 C C . ASP A 1 142 ? 5.483 8.469 -14.747 1.00 72.62 142 ASP A C 1
ATOM 1133 O O . ASP A 1 142 ? 5.660 8.056 -13.595 1.00 72.62 142 ASP A O 1
ATOM 1137 N N . ASP A 1 143 ? 6.218 9.447 -15.282 1.00 73.31 143 ASP A N 1
ATOM 1138 C CA . ASP A 1 143 ? 7.178 10.216 -14.495 1.00 73.31 143 ASP A CA 1
ATOM 1139 C C . ASP A 1 143 ? 6.409 10.998 -13.414 1.00 73.31 143 ASP A C 1
ATOM 1141 O O . ASP A 1 143 ? 5.449 11.694 -13.751 1.00 73.31 143 ASP A O 1
ATOM 1145 N N . PRO A 1 144 ? 6.797 10.919 -12.127 1.00 73.94 144 PRO A N 1
ATOM 1146 C CA . PRO A 1 144 ? 6.114 11.639 -11.052 1.00 73.94 144 PRO A CA 1
ATOM 1147 C C . PRO A 1 144 ? 6.146 13.168 -11.209 1.00 73.94 144 PRO A C 1
ATOM 1149 O O . PRO A 1 144 ? 5.413 13.855 -10.504 1.00 73.94 144 PRO A O 1
ATOM 1152 N N . LEU A 1 145 ? 6.992 13.707 -12.094 1.00 80.00 145 LEU A N 1
ATOM 1153 C CA . LEU A 1 145 ? 7.032 15.129 -12.438 1.00 80.00 145 LEU A CA 1
ATOM 1154 C C . LEU A 1 145 ? 6.026 15.530 -13.523 1.00 80.00 145 LEU A C 1
ATOM 1156 O O . LEU A 1 145 ? 5.914 16.719 -13.808 1.00 80.00 145 LEU A O 1
ATOM 1160 N N . ALA A 1 146 ? 5.347 14.573 -14.153 1.00 81.38 146 ALA A N 1
ATOM 1161 C CA . ALA A 1 146 ? 4.386 14.847 -15.204 1.00 81.38 146 ALA A CA 1
ATOM 1162 C C . ALA A 1 146 ? 2.975 15.029 -14.637 1.00 81.38 146 ALA A C 1
ATOM 1164 O O . ALA A 1 146 ? 2.434 14.138 -13.982 1.00 81.38 146 ALA A O 1
ATOM 1165 N N . ASP A 1 147 ? 2.340 16.155 -14.963 1.00 80.50 147 ASP A N 1
ATOM 1166 C CA . ASP A 1 147 ? 0.985 16.466 -14.482 1.00 80.50 147 ASP A CA 1
ATOM 1167 C C . ASP A 1 147 ? -0.093 15.581 -15.132 1.00 80.50 147 ASP A C 1
ATOM 1169 O O . ASP A 1 147 ? -1.183 15.373 -14.594 1.00 80.50 147 ASP A O 1
ATOM 1173 N N . ASN A 1 148 ? 0.180 15.096 -16.342 1.00 80.81 148 ASN A N 1
ATOM 1174 C CA . ASN A 1 148 ? -0.700 14.227 -17.114 1.00 80.81 148 ASN A CA 1
ATOM 1175 C C . ASN A 1 148 ? 0.095 13.482 -18.199 1.00 80.81 148 ASN A C 1
ATOM 1177 O O . ASN A 1 148 ? 1.260 13.774 -18.453 1.00 80.81 148 ASN A O 1
ATOM 1181 N N . ASN A 1 149 ? -0.558 12.547 -18.891 1.00 76.06 149 ASN A N 1
ATOM 1182 C CA . ASN A 1 149 ? 0.075 11.737 -19.938 1.00 76.06 149 ASN A CA 1
ATOM 1183 C C . ASN A 1 149 ? 0.677 12.575 -21.089 1.00 76.06 149 ASN A C 1
ATOM 1185 O O . ASN A 1 149 ? 1.729 12.233 -21.623 1.00 76.06 149 ASN A O 1
ATOM 1189 N N . GLU A 1 150 ? 0.043 13.683 -21.491 1.00 82.69 150 GLU A N 1
ATOM 1190 C CA . GLU A 1 150 ? 0.606 14.538 -22.548 1.00 82.69 150 GLU A CA 1
ATOM 1191 C C . GLU A 1 150 ? 1.910 15.200 -22.082 1.00 82.69 150 GLU A C 1
ATOM 1193 O O . GLU A 1 150 ? 2.892 15.259 -22.829 1.00 82.69 150 GLU A O 1
ATOM 1198 N N . ASP A 1 151 ? 1.932 15.660 -20.833 1.00 85.12 151 ASP A N 1
ATOM 1199 C CA . ASP A 1 151 ? 3.117 16.227 -20.207 1.00 85.12 151 ASP A CA 1
ATOM 1200 C C . ASP A 1 151 ? 4.218 15.175 -19.999 1.00 85.12 151 ASP A C 1
ATOM 1202 O O . ASP A 1 151 ? 5.377 15.429 -20.326 1.00 85.12 151 ASP A O 1
ATOM 1206 N N . ALA A 1 152 ? 3.860 13.942 -19.625 1.00 83.69 152 ALA A N 1
ATOM 1207 C CA . ALA A 1 152 ? 4.795 12.820 -19.504 1.00 83.69 152 ALA A CA 1
ATOM 1208 C C . ALA A 1 152 ? 5.506 12.533 -20.833 1.00 83.69 152 ALA A C 1
ATOM 1210 O O . ALA A 1 152 ? 6.733 12.390 -20.896 1.00 83.69 152 ALA A O 1
ATOM 1211 N N . VAL A 1 153 ? 4.751 12.531 -21.936 1.00 83.81 153 VAL A N 1
ATOM 1212 C CA . VAL A 1 153 ? 5.305 12.382 -23.284 1.00 83.81 153 VAL A CA 1
ATOM 1213 C C . VAL A 1 153 ? 6.247 13.546 -23.619 1.00 83.81 153 VAL A C 1
ATOM 1215 O O . VAL A 1 153 ? 7.364 13.313 -24.099 1.00 83.81 153 VAL A O 1
ATOM 1218 N N . LYS A 1 154 ? 5.847 14.797 -23.346 1.00 88.19 154 LYS A N 1
ATOM 1219 C CA . LYS A 1 154 ? 6.690 15.988 -23.577 1.00 88.19 154 LYS A CA 1
ATOM 1220 C C . LYS A 1 154 ? 7.989 15.927 -22.775 1.00 88.19 154 LYS A C 1
ATOM 1222 O O . LYS A 1 154 ? 9.063 16.144 -23.350 1.00 88.19 154 LYS A O 1
ATOM 1227 N N . LEU A 1 155 ? 7.908 15.587 -21.491 1.00 87.44 155 LEU A N 1
ATOM 1228 C CA . LEU A 1 155 ? 9.045 15.459 -20.589 1.00 87.44 155 LEU A CA 1
ATOM 1229 C C . LEU A 1 155 ? 10.024 14.396 -21.094 1.00 87.44 155 LEU A C 1
ATOM 1231 O O . LEU A 1 155 ? 11.214 14.674 -21.260 1.00 87.44 155 LEU A O 1
ATOM 1235 N N . ARG A 1 156 ? 9.524 13.217 -21.472 1.00 85.06 156 ARG A N 1
ATOM 1236 C CA . ARG A 1 156 ? 10.342 12.121 -22.011 1.00 85.06 156 ARG A CA 1
ATOM 1237 C C . ARG A 1 156 ? 11.079 12.521 -23.294 1.00 85.06 156 ARG A C 1
ATOM 1239 O O . ARG A 1 156 ? 12.279 12.261 -23.439 1.00 85.06 156 ARG A O 1
ATOM 1246 N N . TYR A 1 157 ? 10.419 13.244 -24.204 1.00 88.50 157 TYR A N 1
ATOM 1247 C CA . TYR A 1 157 ? 11.082 13.803 -25.389 1.00 88.50 157 TYR A CA 1
ATOM 1248 C C . TYR A 1 157 ? 12.145 14.850 -25.036 1.00 88.50 157 TYR A C 1
ATOM 1250 O O . TYR A 1 157 ? 13.225 14.852 -25.643 1.00 88.50 157 TYR A O 1
ATOM 1258 N N . ALA A 1 158 ? 11.864 15.739 -24.081 1.00 91.44 158 ALA A N 1
ATOM 1259 C CA . ALA A 1 158 ? 12.801 16.765 -23.634 1.00 91.44 158 ALA A CA 1
ATOM 1260 C C . ALA A 1 158 ? 14.061 16.140 -23.012 1.00 91.44 158 ALA A C 1
ATOM 1262 O O . ALA A 1 158 ? 15.178 16.472 -23.429 1.00 91.44 158 ALA A O 1
ATOM 1263 N N . VAL A 1 159 ? 13.893 15.166 -22.110 1.00 87.56 159 VAL A N 1
ATOM 1264 C CA . VAL A 1 159 ? 14.980 14.393 -21.487 1.00 87.56 159 VAL A CA 1
ATOM 1265 C C . VAL A 1 159 ? 15.817 13.688 -22.554 1.00 87.56 159 VAL A C 1
ATOM 1267 O O . VAL A 1 159 ? 17.041 13.851 -22.587 1.00 87.56 159 VAL A O 1
ATOM 1270 N N . GLY A 1 160 ? 15.178 12.987 -23.496 1.00 88.38 160 GLY A N 1
ATOM 1271 C CA . GLY A 1 160 ? 15.874 12.287 -24.577 1.00 88.38 160 GLY A CA 1
ATOM 1272 C C . GLY A 1 160 ? 16.634 13.219 -25.533 1.00 88.38 160 GLY A C 1
ATOM 1273 O O . GLY A 1 160 ? 17.707 12.871 -26.037 1.00 88.38 160 GLY A O 1
ATOM 1274 N N . ARG A 1 161 ? 16.122 14.428 -25.802 1.00 91.31 161 ARG A N 1
ATOM 1275 C CA . ARG A 1 161 ? 16.844 15.452 -26.585 1.00 91.31 161 ARG A CA 1
ATOM 1276 C C . ARG A 1 161 ? 18.038 16.007 -25.810 1.00 91.31 161 ARG A C 1
ATOM 1278 O O . ARG A 1 161 ? 19.119 16.146 -26.383 1.00 91.31 161 ARG A O 1
ATOM 1285 N N . ALA A 1 162 ? 17.868 16.298 -24.522 1.00 91.38 162 ALA A N 1
ATOM 1286 C CA . ALA A 1 162 ? 18.937 16.807 -23.671 1.00 91.38 162 ALA A CA 1
ATOM 1287 C C . ALA A 1 162 ? 20.073 15.784 -23.500 1.00 91.38 162 ALA A C 1
ATOM 1289 O O . ALA A 1 162 ? 21.241 16.142 -23.644 1.00 91.38 162 ALA A O 1
ATOM 1290 N N . ALA A 1 163 ? 19.748 14.507 -23.271 1.00 89.31 163 ALA A N 1
ATOM 1291 C CA . ALA A 1 163 ? 20.729 13.429 -23.142 1.00 89.31 163 ALA A CA 1
ATOM 1292 C C . ALA A 1 163 ? 21.589 13.270 -24.406 1.00 89.31 163 ALA A C 1
ATOM 1294 O O . ALA A 1 163 ? 22.816 13.218 -24.314 1.00 89.31 163 ALA A O 1
ATOM 1295 N N . ARG A 1 164 ? 20.965 13.295 -25.594 1.00 90.75 164 ARG A N 1
ATOM 1296 C CA . ARG A 1 164 ? 21.681 13.256 -26.881 1.00 90.75 164 ARG A CA 1
ATOM 1297 C C . ARG A 1 164 ? 22.611 14.454 -27.068 1.00 90.75 164 ARG A C 1
ATOM 1299 O O . ARG A 1 164 ? 23.764 14.266 -27.444 1.00 90.75 164 ARG A O 1
ATOM 1306 N N . LYS A 1 165 ? 22.148 15.670 -26.746 1.00 89.94 165 LYS A N 1
ATOM 1307 C CA . LYS A 1 165 ? 22.989 16.880 -26.795 1.00 89.94 165 LYS A CA 1
ATOM 1308 C C . LYS A 1 165 ? 24.187 16.782 -25.850 1.00 89.94 165 LYS A C 1
ATOM 1310 O O . LYS A 1 165 ? 25.289 17.141 -26.248 1.00 89.94 165 LYS A O 1
ATOM 1315 N N . ARG A 1 166 ? 23.989 16.277 -24.625 1.00 87.50 166 ARG A N 1
ATOM 1316 C CA . ARG A 1 166 ? 25.079 16.061 -23.660 1.00 87.50 166 ARG A CA 1
ATOM 1317 C C . ARG A 1 166 ? 26.094 15.051 -24.187 1.00 87.50 166 ARG A C 1
ATOM 1319 O O . ARG A 1 166 ? 27.263 15.391 -24.265 1.00 87.50 166 ARG A O 1
ATOM 1326 N N . SER A 1 167 ? 25.641 13.875 -24.628 1.00 81.06 167 SER A N 1
ATOM 1327 C CA . SER A 1 167 ? 26.510 12.821 -25.172 1.00 81.06 167 SER A CA 1
ATOM 1328 C C . SER A 1 167 ? 27.337 13.295 -26.371 1.00 81.06 167 SER A C 1
ATOM 1330 O O . SER A 1 167 ? 28.542 13.048 -26.420 1.00 81.06 167 SER A O 1
ATOM 1332 N N . PHE A 1 168 ? 26.719 14.027 -27.304 1.00 77.38 168 PHE A N 1
ATOM 1333 C CA . PHE A 1 168 ? 27.426 14.612 -28.444 1.00 77.38 168 PHE A CA 1
ATOM 1334 C C . PHE A 1 168 ? 28.491 15.619 -27.994 1.00 77.38 168 PHE A C 1
ATOM 1336 O O . PHE A 1 168 ? 29.616 15.590 -28.484 1.00 77.38 168 PHE A O 1
ATOM 1343 N N . ARG A 1 169 ? 28.168 16.467 -27.008 1.00 74.75 169 ARG A N 1
ATOM 1344 C CA . ARG A 1 169 ? 29.109 17.451 -26.463 1.00 74.75 169 ARG A CA 1
ATOM 1345 C C . ARG A 1 169 ? 30.305 16.783 -25.785 1.00 74.75 169 ARG A C 1
ATOM 1347 O O . ARG A 1 169 ? 31.419 17.224 -26.006 1.00 74.75 169 ARG A O 1
ATOM 1354 N N . THR A 1 170 ? 30.086 15.711 -25.023 1.00 72.94 170 THR A N 1
ATOM 1355 C CA . THR A 1 170 ? 31.161 14.966 -24.345 1.00 72.94 170 THR A CA 1
ATOM 1356 C C . THR A 1 170 ? 32.066 14.220 -25.328 1.00 72.94 170 THR A C 1
ATOM 1358 O O . THR A 1 170 ? 33.271 14.157 -25.116 1.00 72.94 170 THR A O 1
ATOM 1361 N N . ARG A 1 171 ? 31.508 13.676 -26.421 1.00 68.31 171 ARG A N 1
ATOM 1362 C CA . ARG A 1 171 ? 32.290 13.023 -27.487 1.00 68.31 171 ARG A CA 1
ATOM 1363 C C . ARG A 1 171 ? 33.059 13.998 -28.373 1.00 68.31 171 ARG A C 1
ATOM 1365 O O . ARG A 1 171 ? 34.058 13.599 -28.942 1.00 68.31 171 ARG A O 1
ATOM 1372 N N . SER A 1 172 ? 32.592 15.237 -28.510 1.00 63.34 172 SER A N 1
ATOM 1373 C CA . SER A 1 172 ? 33.259 16.263 -29.321 1.00 63.34 172 SER A CA 1
ATOM 1374 C C . SER A 1 172 ? 34.416 16.965 -28.594 1.00 63.34 172 SER A C 1
ATOM 1376 O O . SER A 1 172 ? 35.109 17.766 -29.2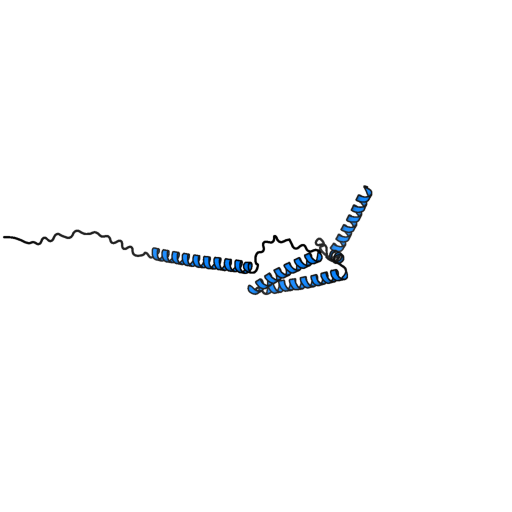15 1.00 63.34 172 SER A O 1
ATOM 1378 N N . THR A 1 173 ? 34.587 16.730 -27.290 1.00 60.12 173 THR A N 1
ATOM 1379 C CA . THR A 1 173 ? 35.643 17.325 -26.446 1.00 60.12 173 THR A CA 1
ATOM 1380 C C . THR A 1 173 ? 36.775 16.352 -26.093 1.00 60.12 173 THR A C 1
ATOM 1382 O O . THR A 1 173 ? 37.642 16.713 -25.301 1.00 60.12 173 THR A O 1
ATOM 1385 N N . LEU A 1 174 ? 36.740 15.130 -26.633 1.00 49.44 174 LEU A N 1
ATOM 1386 C CA . LEU A 1 174 ? 37.809 14.125 -26.582 1.00 49.44 174 LEU A CA 1
ATOM 1387 C C . LEU A 1 174 ? 38.451 14.024 -27.966 1.00 49.44 174 LEU A C 1
ATOM 1389 O O . LEU A 1 174 ? 39.683 13.832 -28.012 1.00 49.44 174 LEU A O 1
#